Protein AF-A0A920MHW6-F1 (afdb_monomer_lite)

Radius of gyration: 14.89 Å; chains: 1; bounding box: 41×27×38 Å

pLDDT: mean 89.97, std 6.4, range [58.66, 96.94]

Secondary structure (DSSP, 8-state):
-HHHHHHHHHHHHHTTSS-HHHHHHHHHHHHHHHHHHHHTT-HHHHHHHHHHHHHHHHHHHHHHHHHHHTT---HHHHHHHHHHHHHHHHHHHS--GGGGGG--HHHHHHHHHHHHHHHHHHHHHHHHH-

Sequence (130 aa):
MAGSLNANHVNNYANGLYTIEQLKDAYHINSLGMEIAIASKGQNHYLEYIGDYAALIEQGYEDTINELSNGTFDWDSQSALDYCQVKLFEYVAQPPRSAMWVGNFEKFRKLTRDFTNQSVDMLVQIIENY

Foldseek 3Di:
DLLLQLLVLLVCVLVVNDDLVRSLVSLLLSLLLLLLVQLLVADVSCVVCVVVVVVVNVVSNVVNNVCVVVVVCDPVNVVVSVVSSVNSNCCVVPRDPSNCVVPPSVVVSVVSSVVSSVVSVVSVVVSVVD

Structure (mmCIF, N/CA/C/O backbone):
data_AF-A0A920MHW6-F1
#
_entry.id   AF-A0A920MHW6-F1
#
loop_
_atom_site.group_PDB
_atom_site.id
_atom_site.type_symbol
_atom_site.label_atom_id
_atom_site.label_alt_id
_atom_site.label_comp_id
_atom_site.label_asym_id
_atom_site.label_entity_id
_atom_site.label_seq_id
_atom_site.pdbx_PDB_ins_code
_atom_site.Cartn_x
_atom_site.Cartn_y
_atom_site.Cartn_z
_atom_site.occupancy
_atom_site.B_iso_or_equiv
_atom_site.auth_seq_id
_atom_site.auth_comp_id
_atom_site.auth_asym_id
_atom_site.auth_atom_id
_atom_site.pdbx_PDB_model_num
ATOM 1 N N . MET A 1 1 ? -7.289 -2.015 -5.012 1.00 58.66 1 MET A N 1
ATOM 2 C CA . MET A 1 1 ? -6.553 -3.065 -4.267 1.00 58.66 1 MET A CA 1
ATOM 3 C C . MET A 1 1 ? -5.221 -2.599 -3.690 1.00 58.66 1 MET A C 1
ATOM 5 O O . MET A 1 1 ? -4.950 -2.962 -2.558 1.00 58.66 1 MET A O 1
ATOM 9 N N . ALA A 1 2 ? -4.376 -1.828 -4.391 1.00 66.69 2 ALA A N 1
ATOM 10 C CA . ALA A 1 2 ? -3.061 -1.466 -3.841 1.00 66.69 2 ALA A CA 1
ATOM 11 C C . ALA A 1 2 ? -3.166 -0.614 -2.549 1.00 66.69 2 ALA A C 1
ATOM 13 O O . ALA A 1 2 ? -2.706 -1.053 -1.503 1.00 66.69 2 ALA A O 1
ATOM 14 N N . GLY A 1 3 ? -3.884 0.517 -2.537 1.00 84.38 3 GLY A N 1
ATOM 15 C CA . GLY A 1 3 ? -4.084 1.278 -1.286 1.00 84.38 3 GLY A CA 1
ATOM 16 C C . GLY A 1 3 ? -5.041 0.640 -0.274 1.00 84.38 3 GLY A C 1
ATOM 17 O O . GLY A 1 3 ? -5.026 1.004 0.899 1.00 84.38 3 GLY A O 1
ATOM 18 N N . SER A 1 4 ? -5.810 -0.365 -0.691 1.00 92.62 4 SER A N 1
ATOM 19 C CA . SER A 1 4 ? -6.775 -1.088 0.146 1.00 92.62 4 SER A CA 1
ATOM 20 C C . SER A 1 4 ? -6.109 -1.812 1.324 1.00 92.62 4 SER A C 1
ATOM 22 O O . SER A 1 4 ? -6.637 -1.840 2.432 1.00 92.62 4 SER A O 1
ATOM 24 N N . LEU A 1 5 ? -4.896 -2.338 1.118 1.00 93.44 5 LEU A N 1
ATOM 25 C CA . LEU A 1 5 ? -4.091 -2.944 2.187 1.00 93.44 5 LEU A CA 1
ATOM 26 C C . LEU A 1 5 ? -3.745 -1.938 3.284 1.00 93.44 5 LEU A C 1
ATOM 28 O O . LEU A 1 5 ? -3.880 -2.215 4.474 1.00 93.44 5 LEU A O 1
ATOM 32 N N . ASN A 1 6 ? -3.314 -0.752 2.866 1.00 93.31 6 ASN A N 1
ATOM 33 C CA . ASN A 1 6 ? -2.934 0.321 3.769 1.00 93.31 6 ASN A CA 1
ATOM 34 C C . ASN A 1 6 ? -4.145 0.843 4.556 1.00 93.31 6 ASN A C 1
ATOM 36 O O . ASN A 1 6 ? -4.019 1.070 5.758 1.00 93.31 6 ASN A O 1
ATOM 40 N N . ALA A 1 7 ? -5.319 0.942 3.924 1.00 94.69 7 ALA A N 1
ATOM 41 C CA . ALA A 1 7 ? -6.577 1.249 4.608 1.00 94.69 7 ALA A CA 1
ATOM 42 C C . ALA A 1 7 ? -6.902 0.219 5.702 1.00 94.69 7 ALA A C 1
ATOM 44 O O . ALA A 1 7 ? -7.190 0.593 6.838 1.00 94.69 7 ALA A O 1
ATOM 45 N N . ASN A 1 8 ? -6.769 -1.078 5.402 1.00 94.12 8 ASN A N 1
ATOM 46 C CA . ASN A 1 8 ? -7.020 -2.127 6.390 1.00 94.12 8 ASN A CA 1
ATOM 47 C C . ASN A 1 8 ? -6.021 -2.081 7.564 1.00 94.12 8 ASN A C 1
ATOM 49 O O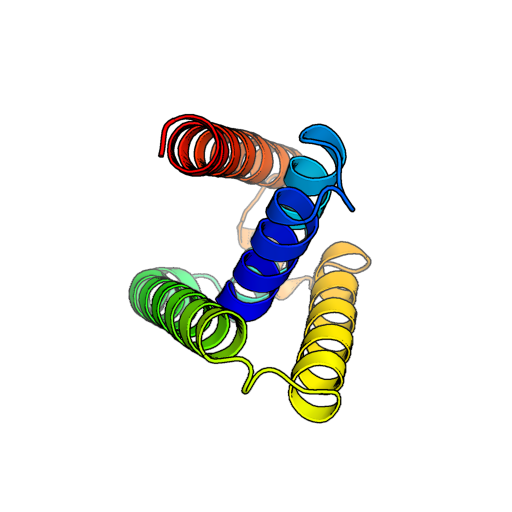 . ASN A 1 8 ? -6.405 -2.240 8.720 1.00 94.12 8 ASN A O 1
ATOM 53 N N . HIS A 1 9 ? -4.738 -1.798 7.311 1.00 94.31 9 HIS A N 1
ATOM 54 C CA . HIS A 1 9 ? -3.761 -1.631 8.395 1.00 94.31 9 HIS A CA 1
ATOM 55 C C . HIS A 1 9 ? -4.050 -0.411 9.273 1.00 94.31 9 HIS A C 1
ATOM 57 O O . HIS A 1 9 ? -3.910 -0.499 10.494 1.00 94.31 9 HIS A O 1
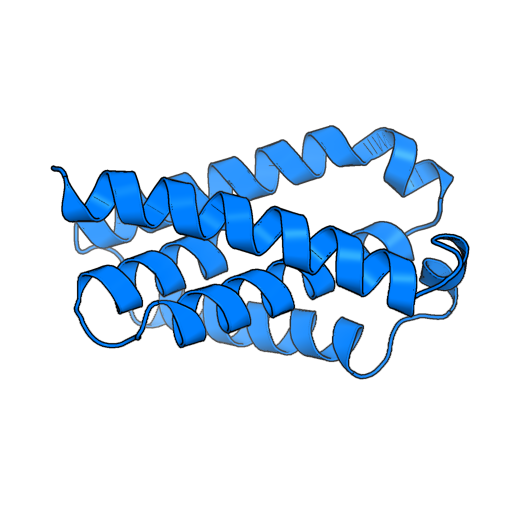ATOM 63 N N . VAL A 1 10 ? -4.482 0.703 8.677 1.00 95.19 10 VAL A N 1
ATOM 64 C CA . VAL A 1 10 ? -4.920 1.890 9.424 1.00 95.19 10 VAL A CA 1
ATOM 65 C C . VAL A 1 10 ? -6.127 1.558 10.298 1.00 95.19 10 VAL A C 1
ATOM 67 O O . VAL A 1 10 ? -6.137 1.903 11.476 1.00 95.19 10 VAL A O 1
ATOM 70 N N . ASN A 1 11 ? -7.098 0.815 9.770 1.00 94.88 11 ASN A N 1
ATOM 71 C CA . ASN A 1 11 ? -8.237 0.339 10.548 1.00 94.88 11 ASN A CA 1
ATOM 72 C C . ASN A 1 11 ? -7.822 -0.602 11.691 1.00 94.88 11 ASN A C 1
ATOM 74 O O . ASN A 1 11 ? -8.325 -0.478 12.805 1.00 94.88 11 ASN A O 1
ATOM 78 N N . ASN A 1 12 ? -6.872 -1.511 11.465 1.00 94.62 12 ASN A N 1
ATOM 79 C CA . ASN A 1 12 ? -6.341 -2.369 12.529 1.00 94.62 12 ASN A CA 1
ATOM 80 C C . ASN A 1 12 ? -5.674 -1.551 13.642 1.00 94.62 12 ASN A C 1
ATOM 82 O O . ASN A 1 12 ? -5.856 -1.855 14.820 1.00 94.62 12 ASN A O 1
ATOM 86 N N . TYR A 1 13 ? -4.944 -0.493 13.289 1.00 96.25 13 TYR A N 1
ATOM 87 C CA . TYR A 1 13 ? -4.396 0.440 14.270 1.00 96.25 13 TYR A CA 1
ATOM 88 C C . TYR A 1 13 ? -5.496 1.197 15.027 1.00 96.25 13 TYR A C 1
ATOM 90 O O . TYR A 1 13 ? -5.482 1.198 16.255 1.00 96.25 13 TYR A O 1
ATOM 98 N N . ALA A 1 14 ? -6.483 1.761 14.325 1.00 94.62 14 ALA A N 1
ATOM 99 C CA . ALA A 1 14 ? -7.595 2.490 14.941 1.00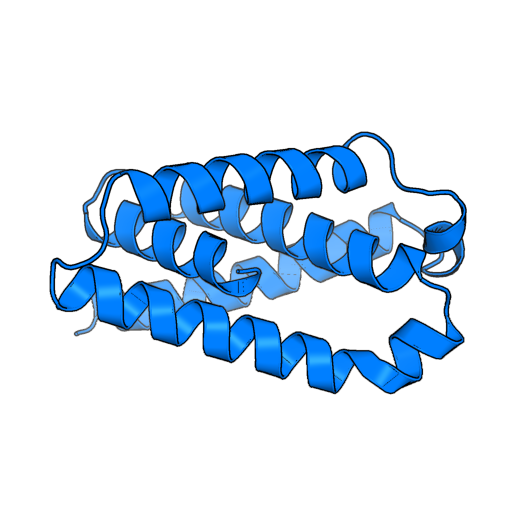 94.62 14 ALA A CA 1
ATOM 100 C C . ALA A 1 14 ? -8.411 1.618 15.919 1.00 94.62 14 ALA A C 1
ATOM 102 O O . ALA A 1 14 ? -8.893 2.103 16.938 1.00 94.62 14 ALA A O 1
ATOM 103 N N . ASN A 1 15 ? -8.504 0.311 15.654 1.00 94.12 15 ASN A N 1
ATOM 104 C CA . ASN A 1 15 ? -9.139 -0.671 16.539 1.00 94.12 15 ASN A CA 1
ATOM 105 C C . ASN A 1 15 ? -8.218 -1.200 17.659 1.00 94.12 15 ASN A C 1
ATOM 107 O O . ASN A 1 15 ? -8.587 -2.129 18.378 1.00 94.12 15 ASN A O 1
ATOM 111 N N . GLY A 1 16 ? -7.011 -0.649 17.813 1.00 95.38 16 GLY A N 1
ATOM 112 C CA . GLY A 1 16 ? -6.055 -1.031 18.857 1.00 95.38 16 GLY A CA 1
ATOM 113 C C . GLY A 1 16 ? -5.374 -2.386 18.643 1.00 95.38 16 GLY A C 1
ATOM 114 O O . GLY A 1 16 ? -4.774 -2.921 19.576 1.00 95.38 16 GLY A O 1
ATOM 115 N N . LEU A 1 17 ? -5.455 -2.962 17.438 1.00 96.19 17 LEU A N 1
ATOM 116 C CA . LEU A 1 17 ? -4.817 -4.241 17.109 1.00 96.19 17 LEU A CA 1
ATOM 117 C C . LEU A 1 17 ? -3.331 -4.076 16.784 1.00 96.19 17 LEU A C 1
ATOM 119 O O . LEU A 1 17 ? -2.561 -5.018 16.975 1.00 96.19 17 LEU A O 1
ATOM 123 N N . TYR A 1 18 ? -2.934 -2.898 16.296 1.00 96.94 18 TYR A N 1
ATOM 124 C CA . TYR A 1 18 ? -1.545 -2.545 16.000 1.00 96.94 18 TYR A CA 1
ATOM 125 C C . TYR A 1 18 ? -1.027 -1.443 16.923 1.00 96.94 18 TYR A C 1
ATOM 127 O O . TYR A 1 18 ? -1.745 -0.513 17.279 1.00 96.94 18 TYR A O 1
ATOM 135 N N . THR A 1 19 ? 0.267 -1.500 17.231 1.00 96.81 19 THR A N 1
ATOM 136 C CA . THR A 1 19 ? 1.034 -0.330 17.671 1.00 96.81 19 THR A CA 1
ATOM 137 C C . THR A 1 19 ? 1.384 0.565 16.476 1.00 96.81 19 THR A C 1
ATOM 139 O O . THR A 1 19 ? 1.348 0.123 15.326 1.00 96.81 19 THR A O 1
ATOM 142 N N . ILE A 1 20 ? 1.798 1.812 16.730 1.00 96.12 20 ILE A N 1
ATOM 143 C CA . ILE A 1 20 ? 2.279 2.711 15.666 1.00 96.12 20 ILE A CA 1
ATOM 144 C C . ILE A 1 20 ? 3.455 2.110 14.880 1.00 96.12 20 ILE A C 1
ATOM 146 O O . ILE A 1 20 ? 3.504 2.228 13.659 1.00 96.12 20 ILE A O 1
ATOM 150 N N . GLU A 1 21 ? 4.374 1.410 15.550 1.00 96.31 21 GLU A N 1
ATOM 151 C CA . GLU A 1 21 ? 5.520 0.775 14.888 1.00 96.31 21 GLU A CA 1
ATOM 152 C C . GLU A 1 21 ? 5.083 -0.394 13.995 1.00 96.31 21 GLU A C 1
ATOM 154 O O . GLU A 1 21 ? 5.573 -0.533 12.878 1.00 96.31 21 GLU A O 1
ATOM 159 N N . GLN A 1 22 ? 4.094 -1.185 14.430 1.00 96.44 22 GLN A N 1
ATOM 160 C CA . GLN A 1 22 ? 3.513 -2.244 13.598 1.00 96.44 22 GLN A CA 1
ATOM 161 C C . GLN A 1 22 ? 2.795 -1.674 12.369 1.00 96.44 22 GLN A C 1
ATOM 163 O O . GLN A 1 22 ? 2.928 -2.226 11.276 1.00 96.44 22 GLN A O 1
ATOM 168 N N . LEU A 1 23 ? 2.086 -0.549 12.519 1.00 96.00 23 LEU A N 1
ATOM 169 C CA . LEU A 1 23 ? 1.489 0.163 11.390 1.00 96.00 23 LEU A CA 1
ATOM 170 C C . LEU A 1 23 ? 2.567 0.662 10.418 1.00 96.00 23 LEU A C 1
ATOM 172 O O . LEU A 1 23 ? 2.441 0.431 9.217 1.00 96.00 23 LEU A O 1
ATOM 176 N N . LYS A 1 24 ? 3.642 1.286 10.917 1.00 95.94 24 LYS A N 1
ATOM 177 C CA . LYS A 1 24 ? 4.774 1.754 10.097 1.00 95.94 24 LYS A CA 1
ATOM 178 C C . LYS A 1 24 ? 5.419 0.624 9.305 1.00 95.94 24 LYS A C 1
ATOM 180 O O . LYS 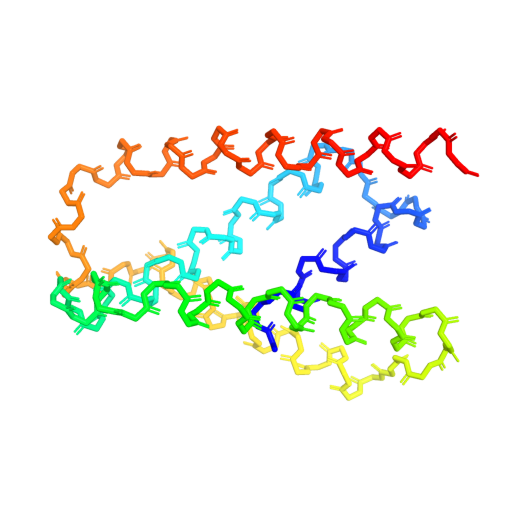A 1 24 ? 5.622 0.766 8.098 1.00 95.94 24 LYS A O 1
ATOM 185 N N . ASP A 1 25 ? 5.700 -0.506 9.949 1.00 94.19 25 ASP A N 1
ATOM 186 C CA . ASP A 1 25 ? 6.295 -1.663 9.280 1.00 94.19 25 ASP A CA 1
ATOM 187 C C . ASP A 1 25 ? 5.367 -2.245 8.200 1.00 94.19 25 ASP A C 1
ATOM 189 O O . ASP A 1 25 ? 5.829 -2.540 7.092 1.00 94.19 25 ASP A O 1
ATOM 193 N N . ALA A 1 26 ? 4.062 -2.350 8.479 1.00 93.00 26 ALA A N 1
ATOM 194 C CA . ALA A 1 26 ? 3.068 -2.823 7.514 1.00 93.00 26 ALA A CA 1
ATOM 195 C C . ALA A 1 26 ? 2.937 -1.878 6.304 1.00 93.00 26 ALA A C 1
ATOM 197 O O . ALA A 1 26 ? 3.000 -2.312 5.152 1.00 93.00 26 ALA A O 1
ATOM 198 N N . TYR A 1 27 ? 2.840 -0.569 6.548 1.00 92.38 27 TYR A N 1
ATOM 199 C CA . TYR A 1 27 ? 2.773 0.442 5.489 1.00 92.38 27 TYR A CA 1
ATOM 200 C C . TYR A 1 27 ? 4.031 0.432 4.619 1.00 92.38 27 TYR A C 1
ATOM 202 O O . TYR A 1 27 ? 3.958 0.509 3.389 1.00 92.38 27 TYR A O 1
ATOM 210 N N . HIS A 1 28 ? 5.198 0.308 5.257 1.00 92.00 28 HIS A N 1
ATOM 211 C CA . HIS A 1 28 ? 6.481 0.272 4.576 1.00 92.00 28 HIS A CA 1
ATOM 212 C C . HIS A 1 28 ? 6.603 -0.933 3.643 1.00 92.00 28 HIS A C 1
ATOM 214 O O . HIS A 1 28 ? 6.973 -0.759 2.480 1.00 92.00 28 HIS A O 1
ATOM 220 N N . ILE A 1 29 ? 6.303 -2.145 4.125 1.00 90.56 29 ILE A N 1
ATOM 221 C CA . ILE A 1 29 ? 6.486 -3.355 3.315 1.00 90.56 29 ILE A CA 1
ATOM 222 C C . ILE A 1 29 ? 5.530 -3.389 2.120 1.00 90.56 29 ILE A C 1
ATOM 224 O O . ILE A 1 29 ? 5.945 -3.752 1.019 1.00 90.56 29 ILE A O 1
ATOM 228 N N . ASN A 1 30 ? 4.292 -2.925 2.306 1.00 91.19 30 ASN A N 1
ATOM 229 C CA . ASN A 1 30 ? 3.305 -2.834 1.235 1.00 91.19 30 ASN A CA 1
ATOM 230 C C . ASN A 1 30 ? 3.713 -1.812 0.179 1.00 91.19 30 ASN A C 1
ATOM 232 O O . ASN A 1 30 ? 3.727 -2.129 -1.010 1.00 91.19 30 ASN A O 1
ATOM 236 N N . SER A 1 31 ? 4.097 -0.608 0.609 1.00 89.94 31 SER A N 1
ATOM 237 C CA . SER A 1 31 ? 4.499 0.461 -0.309 1.00 89.94 31 SER A CA 1
ATOM 238 C C . SER A 1 31 ? 5.752 0.067 -1.090 1.00 89.94 31 SER A C 1
ATOM 240 O O . SER A 1 31 ? 5.796 0.223 -2.305 1.00 89.94 31 SER A O 1
ATOM 242 N N . LEU A 1 32 ? 6.740 -0.544 -0.425 1.00 90.50 32 LEU A N 1
ATOM 243 C CA . LEU A 1 32 ? 7.929 -1.070 -1.095 1.00 90.50 32 LEU A CA 1
ATOM 244 C C . LEU A 1 32 ? 7.572 -2.157 -2.120 1.00 90.50 32 LEU A C 1
ATOM 246 O O . LEU A 1 32 ? 8.094 -2.145 -3.233 1.00 90.50 32 LEU A O 1
ATOM 250 N N . GLY A 1 33 ? 6.681 -3.087 -1.767 1.00 91.38 33 GLY A N 1
ATOM 251 C CA . GLY A 1 33 ? 6.217 -4.128 -2.682 1.00 91.38 33 GLY A CA 1
ATOM 252 C C . GLY A 1 33 ? 5.519 -3.557 -3.919 1.00 91.38 33 GLY A C 1
ATOM 253 O O . GLY A 1 33 ? 5.798 -4.004 -5.031 1.00 91.38 33 GLY A O 1
ATOM 254 N N . MET A 1 34 ? 4.653 -2.551 -3.746 1.00 90.31 34 MET A N 1
ATOM 255 C CA . MET A 1 34 ? 3.962 -1.876 -4.856 1.00 90.31 34 MET A CA 1
ATOM 256 C C . MET A 1 34 ? 4.950 -1.188 -5.786 1.00 90.31 34 MET A C 1
ATOM 258 O O . MET A 1 34 ? 4.907 -1.393 -6.997 1.00 90.31 34 MET A O 1
ATOM 262 N N . GLU A 1 35 ? 5.877 -0.428 -5.216 1.00 89.38 35 GLU A N 1
ATOM 263 C CA . GLU A 1 35 ? 6.906 0.280 -5.965 1.00 89.38 35 GLU A CA 1
ATOM 264 C C . GLU A 1 35 ? 7.777 -0.671 -6.795 1.00 89.38 35 GLU A C 1
ATOM 266 O O . GLU A 1 35 ? 7.988 -0.458 -7.990 1.00 89.38 35 GLU A O 1
ATOM 271 N N . ILE A 1 36 ? 8.225 -1.783 -6.203 1.00 89.75 36 ILE A N 1
ATOM 272 C CA . ILE A 1 36 ? 8.989 -2.808 -6.926 1.00 89.75 36 ILE A CA 1
ATOM 273 C C . ILE A 1 36 ? 8.130 -3.452 -8.024 1.00 89.75 36 ILE A C 1
ATOM 275 O O . ILE A 1 36 ? 8.629 -3.702 -9.125 1.00 89.75 36 ILE A O 1
ATOM 279 N N . ALA A 1 37 ? 6.848 -3.710 -7.757 1.00 90.75 37 ALA A N 1
ATOM 280 C CA . ALA A 1 37 ? 5.935 -4.284 -8.739 1.00 90.75 37 ALA A CA 1
ATOM 281 C C . ALA A 1 37 ? 5.750 -3.360 -9.952 1.00 90.75 37 ALA A C 1
ATOM 283 O O . ALA A 1 37 ? 5.806 -3.835 -11.090 1.00 90.75 37 ALA A O 1
ATOM 284 N N . ILE A 1 38 ? 5.604 -2.051 -9.738 1.00 89.94 38 ILE A N 1
ATOM 285 C CA . ILE A 1 38 ? 5.530 -1.056 -10.817 1.00 89.94 38 ILE A CA 1
ATOM 286 C C . ILE A 1 38 ? 6.877 -0.985 -11.540 1.00 89.94 38 ILE A C 1
ATOM 288 O O . ILE A 1 38 ? 6.931 -1.102 -12.766 1.00 89.94 38 ILE A O 1
ATOM 292 N N . ALA A 1 39 ? 7.981 -0.890 -10.796 1.00 89.19 39 ALA A N 1
ATOM 293 C CA . ALA A 1 39 ? 9.319 -0.800 -11.370 1.00 89.19 39 ALA A CA 1
ATOM 294 C C . ALA A 1 39 ? 9.691 -2.028 -12.216 1.00 89.19 39 ALA A C 1
ATOM 296 O O . ALA A 1 39 ? 10.420 -1.913 -13.206 1.00 89.19 39 ALA A O 1
ATOM 297 N N . SER A 1 40 ? 9.142 -3.201 -11.886 1.00 90.88 40 SER A N 1
ATOM 298 C CA . SER A 1 40 ? 9.338 -4.441 -12.642 1.00 90.88 40 SER A CA 1
ATOM 299 C C . SER A 1 40 ? 8.843 -4.370 -14.091 1.00 90.88 40 SER A C 1
ATOM 301 O O . SER A 1 40 ? 9.298 -5.161 -14.922 1.00 90.88 40 SER A O 1
ATOM 303 N N . LYS A 1 41 ? 7.952 -3.417 -14.408 1.00 91.38 41 LYS A N 1
ATOM 304 C CA . LYS A 1 41 ? 7.454 -3.143 -15.766 1.00 91.38 41 LYS A CA 1
ATOM 305 C C . LYS A 1 41 ? 8.465 -2.391 -16.638 1.00 91.38 41 LYS A C 1
ATOM 307 O O . LYS A 1 41 ? 8.271 -2.296 -17.846 1.00 91.38 41 LYS A O 1
ATOM 312 N N . GLY A 1 42 ? 9.561 -1.914 -16.051 1.00 89.62 42 GLY A N 1
ATOM 313 C CA . GLY A 1 42 ? 10.629 -1.188 -16.732 1.00 89.62 42 GLY A CA 1
ATOM 314 C C . GLY A 1 42 ? 10.557 0.323 -16.514 1.00 89.62 42 GLY A C 1
ATOM 315 O O . GLY A 1 42 ? 9.512 0.879 -16.186 1.00 89.62 42 GLY A O 1
ATOM 316 N N . GLN A 1 43 ? 11.695 0.990 -16.718 1.00 88.81 43 GLN A N 1
ATOM 317 C CA . GLN A 1 43 ? 11.876 2.410 -16.406 1.00 88.81 43 GLN A CA 1
ATOM 318 C C . GLN A 1 43 ? 10.904 3.329 -17.149 1.00 88.81 43 GLN A C 1
ATOM 320 O O . GLN A 1 43 ? 10.317 4.214 -16.536 1.00 88.81 43 GLN A O 1
ATOM 325 N N . ASN A 1 44 ? 10.715 3.112 -18.452 1.00 91.62 44 ASN A N 1
ATOM 326 C CA . ASN A 1 44 ? 9.823 3.953 -19.251 1.00 91.62 44 ASN A CA 1
ATOM 327 C C . ASN A 1 44 ? 8.375 3.834 -18.767 1.00 91.62 44 ASN A C 1
ATOM 329 O O . ASN A 1 44 ? 7.731 4.851 -18.545 1.00 91.62 44 ASN A O 1
ATOM 333 N N . HIS A 1 45 ? 7.910 2.603 -18.517 1.00 92.88 45 HIS A N 1
ATOM 334 C CA . HIS A 1 45 ? 6.574 2.351 -17.972 1.00 92.88 45 HIS A CA 1
ATOM 335 C C . HIS A 1 45 ? 6.395 3.031 -16.616 1.00 92.88 45 HIS A C 1
ATOM 337 O O . HIS A 1 45 ? 5.392 3.687 -16.374 1.00 92.88 45 HIS A O 1
ATOM 343 N N . TYR A 1 46 ? 7.381 2.903 -15.731 1.00 89.94 46 TYR A N 1
ATOM 344 C CA . TYR A 1 46 ? 7.323 3.550 -14.427 1.00 89.94 46 TYR A CA 1
ATOM 345 C C . TYR A 1 46 ? 7.187 5.072 -14.562 1.00 89.94 46 TYR A C 1
ATOM 347 O O . TYR A 1 46 ? 6.281 5.657 -13.983 1.00 89.94 46 TYR A O 1
ATOM 355 N N . LEU A 1 47 ? 8.056 5.718 -15.344 1.00 89.44 47 LEU A N 1
ATOM 356 C CA . LEU A 1 47 ? 8.048 7.177 -15.491 1.00 89.44 47 LEU A CA 1
ATOM 357 C C . LEU A 1 47 ? 6.764 7.701 -16.144 1.00 89.44 47 LEU A C 1
ATOM 359 O O . LEU A 1 47 ? 6.332 8.803 -15.821 1.00 89.44 47 LEU A O 1
ATOM 363 N N . GLU A 1 48 ? 6.174 6.924 -17.049 1.00 95.06 48 GLU A N 1
ATOM 364 C CA . GLU A 1 48 ? 4.944 7.283 -17.754 1.00 95.06 48 GLU A CA 1
ATOM 365 C C . GLU A 1 48 ? 3.698 7.115 -16.873 1.00 95.06 48 GLU A C 1
ATOM 367 O O . GLU A 1 48 ? 2.843 7.995 -16.861 1.00 95.06 48 GLU A O 1
ATOM 372 N N . TYR A 1 49 ? 3.616 6.028 -16.099 1.00 93.69 49 TYR A N 1
ATOM 373 C CA . TYR A 1 49 ? 2.372 5.608 -15.440 1.00 93.69 49 TYR A CA 1
ATOM 374 C C . TYR A 1 49 ? 2.369 5.751 -13.911 1.00 93.69 49 TYR A C 1
ATOM 376 O O . TYR A 1 49 ? 1.372 5.409 -13.278 1.00 93.69 49 TYR A O 1
ATOM 384 N N . ILE A 1 50 ? 3.442 6.237 -13.272 1.00 88.00 50 ILE A N 1
ATOM 385 C CA . ILE A 1 50 ? 3.499 6.332 -11.797 1.00 88.00 50 ILE A CA 1
ATOM 386 C C . ILE A 1 50 ? 2.357 7.174 -11.203 1.00 88.00 50 ILE A C 1
ATOM 388 O O . ILE A 1 50 ? 1.835 6.828 -10.147 1.00 88.00 50 ILE A O 1
ATOM 392 N N . GLY A 1 51 ? 1.920 8.230 -11.897 1.00 90.06 51 GLY A N 1
ATOM 393 C CA . GLY A 1 51 ? 0.770 9.041 -11.481 1.00 90.06 51 GLY A CA 1
ATOM 394 C C . GLY A 1 51 ? -0.549 8.265 -11.512 1.00 90.06 51 GLY A C 1
ATOM 395 O O . GLY A 1 51 ? -1.326 8.340 -10.564 1.00 90.06 51 GLY A O 1
ATOM 396 N N . ASP A 1 52 ? -0.763 7.452 -12.547 1.00 93.19 52 ASP A N 1
ATOM 397 C CA . ASP A 1 52 ? -1.956 6.607 -12.663 1.00 93.19 52 ASP A CA 1
ATOM 398 C C . ASP A 1 52 ? -1.979 5.535 -11.568 1.00 93.19 52 ASP A C 1
ATOM 400 O O . ASP A 1 52 ? -3.019 5.266 -10.965 1.00 93.19 52 ASP A O 1
ATOM 404 N N . TYR A 1 53 ? -0.819 4.950 -11.250 1.00 91.38 53 TYR A N 1
ATOM 405 C CA . TYR A 1 53 ? -0.705 4.032 -10.119 1.00 91.38 53 TYR A CA 1
ATOM 406 C C . TYR A 1 53 ? -0.998 4.722 -8.786 1.00 91.38 53 TYR A C 1
ATOM 408 O O . TYR A 1 53 ? -1.692 4.131 -7.961 1.00 91.38 53 TYR A O 1
ATOM 416 N N . ALA A 1 54 ? -0.523 5.953 -8.580 1.00 89.88 54 ALA A N 1
ATOM 417 C CA . ALA A 1 54 ? -0.821 6.720 -7.374 1.00 89.88 54 ALA A CA 1
ATOM 418 C C . ALA A 1 54 ? -2.333 6.956 -7.213 1.00 89.88 54 ALA A C 1
ATOM 420 O O . ALA A 1 54 ? -2.871 6.682 -6.142 1.00 89.88 54 ALA A O 1
ATOM 421 N N . ALA A 1 55 ? -3.033 7.339 -8.286 1.00 91.00 55 ALA A N 1
ATOM 422 C CA . ALA A 1 55 ? -4.487 7.513 -8.266 1.00 91.00 55 ALA A CA 1
ATOM 423 C C . ALA A 1 55 ? -5.235 6.198 -7.971 1.00 91.00 55 ALA A C 1
ATOM 425 O O . ALA A 1 55 ? -6.184 6.171 -7.193 1.00 91.00 55 ALA A O 1
ATOM 426 N N . LEU A 1 56 ? -4.786 5.071 -8.538 1.00 90.81 56 LEU A N 1
ATOM 427 C CA . LEU A 1 56 ? -5.361 3.750 -8.244 1.00 90.81 56 LEU A CA 1
ATOM 428 C C . LEU A 1 56 ? -5.102 3.292 -6.801 1.00 90.81 56 LEU A C 1
ATOM 430 O O . LEU A 1 56 ? -5.901 2.542 -6.229 1.00 90.81 56 LEU A O 1
ATOM 434 N N . ILE A 1 57 ? -3.964 3.686 -6.226 1.00 91.31 57 ILE A N 1
ATOM 435 C CA . ILE A 1 57 ? -3.645 3.443 -4.820 1.00 91.31 57 ILE A CA 1
ATOM 436 C C . ILE A 1 57 ? -4.595 4.262 -3.945 1.00 91.31 57 ILE A C 1
ATOM 438 O O . ILE A 1 57 ? -5.250 3.673 -3.092 1.00 91.31 57 ILE A O 1
ATOM 442 N N . GLU A 1 58 ? -4.718 5.564 -4.192 1.00 92.00 58 GLU A N 1
ATOM 443 C CA . GLU A 1 58 ? -5.613 6.466 -3.458 1.00 92.00 58 GLU A CA 1
ATOM 444 C C . GLU A 1 58 ? -7.069 5.986 -3.505 1.00 92.00 58 GLU A C 1
ATOM 446 O O . GLU A 1 58 ? -7.654 5.724 -2.456 1.00 92.00 58 GLU A O 1
ATOM 451 N N . GLN A 1 59 ? -7.602 5.710 -4.699 1.00 93.19 59 GLN A N 1
ATOM 452 C CA . GLN A 1 59 ? -8.958 5.177 -4.857 1.00 93.19 59 GLN A CA 1
ATOM 453 C C . GLN A 1 59 ? -9.155 3.880 -4.064 1.00 93.19 59 GLN A C 1
ATOM 455 O O . GLN A 1 59 ? -10.134 3.713 -3.345 1.00 93.19 59 GLN A O 1
ATOM 460 N N . GLY A 1 60 ? -8.193 2.955 -4.155 1.00 93.06 60 GLY A N 1
ATOM 461 C CA . GLY A 1 60 ? -8.271 1.697 -3.420 1.00 93.06 60 GLY A CA 1
ATOM 462 C C . GLY A 1 60 ? -8.254 1.878 -1.901 1.00 93.06 60 GLY A C 1
ATOM 463 O O . GLY A 1 60 ? -8.831 1.048 -1.203 1.00 93.06 60 GLY A O 1
ATOM 464 N N . TYR A 1 61 ? -7.584 2.913 -1.391 1.00 94.38 61 TYR A N 1
ATOM 465 C CA . TYR A 1 61 ? -7.607 3.262 0.027 1.00 94.38 61 TYR A CA 1
ATOM 466 C C . TYR A 1 61 ? -8.991 3.788 0.431 1.00 94.38 61 TYR A C 1
ATOM 468 O O . TYR A 1 61 ? -9.581 3.273 1.380 1.00 94.38 61 TYR A O 1
ATOM 476 N N . GLU A 1 62 ? -9.525 4.760 -0.312 1.00 94.12 62 GLU A N 1
ATOM 477 C CA . GLU A 1 62 ? -10.830 5.375 -0.042 1.00 94.12 62 GLU A CA 1
ATOM 478 C C . GLU A 1 62 ? -11.973 4.356 -0.081 1.00 94.12 62 GLU A C 1
ATOM 480 O O . GLU A 1 62 ? -12.786 4.307 0.843 1.00 94.12 62 GLU A O 1
ATOM 485 N N . ASP A 1 63 ? -12.002 3.496 -1.102 1.00 93.81 63 ASP A N 1
ATOM 486 C CA . ASP A 1 63 ? -13.016 2.448 -1.251 1.00 93.81 63 ASP A CA 1
ATOM 487 C C . ASP A 1 63 ? -13.049 1.533 -0.022 1.00 93.81 63 ASP A C 1
ATOM 489 O O . ASP A 1 63 ? -14.105 1.281 0.556 1.00 93.81 63 ASP A O 1
ATOM 493 N N . THR A 1 64 ? -11.881 1.083 0.438 1.00 95.38 64 THR A N 1
ATOM 494 C CA . THR A 1 64 ? -11.789 0.179 1.587 1.00 95.38 64 THR A CA 1
ATOM 495 C C . THR A 1 64 ? -12.123 0.874 2.905 1.00 95.38 64 THR A C 1
ATOM 497 O O . THR A 1 64 ? -12.793 0.275 3.743 1.00 95.38 64 THR A O 1
ATOM 500 N N . ILE A 1 65 ? -11.733 2.139 3.103 1.00 93.88 65 ILE A N 1
ATOM 501 C CA . ILE A 1 65 ? -12.175 2.916 4.274 1.00 93.88 65 ILE A CA 1
ATOM 502 C C . ILE A 1 65 ? -13.699 3.075 4.282 1.00 93.88 65 ILE A C 1
ATOM 504 O O . ILE A 1 65 ? -14.322 2.940 5.339 1.00 93.88 65 ILE A O 1
ATOM 508 N N . ASN A 1 66 ? -14.310 3.315 3.120 1.00 94.75 66 ASN A N 1
ATOM 509 C CA . ASN A 1 66 ? -15.761 3.401 2.987 1.00 94.75 66 ASN A CA 1
ATOM 510 C C . ASN A 1 66 ? -16.437 2.063 3.315 1.00 94.75 66 ASN A C 1
ATOM 512 O O . ASN A 1 66 ? -17.426 2.047 4.047 1.00 94.75 66 ASN A O 1
ATOM 516 N N . GLU A 1 67 ? -15.907 0.941 2.827 1.00 95.25 67 GLU A N 1
ATOM 517 C CA . GLU A 1 67 ? -16.428 -0.395 3.148 1.00 95.25 67 GLU A CA 1
ATOM 518 C C . GLU A 1 67 ? -16.351 -0.705 4.648 1.00 95.25 67 GLU A C 1
ATOM 520 O O . GLU A 1 67 ? -17.318 -1.191 5.240 1.00 95.25 67 GLU A O 1
ATOM 525 N N . LEU A 1 68 ? -15.214 -0.396 5.277 1.00 94.12 68 LEU A N 1
ATOM 526 C CA . LEU A 1 68 ? -14.995 -0.598 6.709 1.00 94.12 68 LEU A CA 1
ATOM 527 C C . LEU A 1 68 ? -15.946 0.265 7.544 1.00 94.12 68 LEU A C 1
ATOM 529 O O . LEU A 1 68 ? -16.587 -0.232 8.469 1.00 94.12 68 LEU A O 1
ATOM 533 N N . SER A 1 69 ? -16.093 1.538 7.175 1.00 93.00 69 SER A N 1
ATOM 534 C CA . SER A 1 69 ? -16.950 2.499 7.881 1.00 93.00 69 SER A CA 1
ATOM 535 C C . SER A 1 69 ? -18.440 2.162 7.758 1.00 93.00 69 SER A C 1
ATOM 537 O O . SER A 1 69 ? -19.205 2.385 8.693 1.00 93.00 69 SER A O 1
ATOM 539 N N . ASN A 1 70 ? -18.856 1.597 6.621 1.00 95.44 70 ASN A N 1
ATOM 540 C CA . ASN A 1 70 ? -20.241 1.188 6.376 1.00 95.44 70 ASN A CA 1
ATOM 541 C C . ASN A 1 70 ? -20.550 -0.244 6.846 1.00 95.44 70 ASN A C 1
ATOM 543 O O . ASN A 1 70 ? -21.686 -0.698 6.702 1.00 95.44 70 ASN A O 1
ATOM 547 N N . GLY A 1 71 ? -19.565 -0.968 7.389 1.00 91.75 71 GLY A N 1
ATOM 548 C CA . GLY A 1 71 ? -19.724 -2.359 7.817 1.00 91.75 71 GLY A CA 1
ATOM 549 C C . GLY A 1 71 ? -19.990 -3.337 6.667 1.00 91.75 71 GLY A C 1
ATOM 550 O O . GLY A 1 71 ? -20.574 -4.394 6.893 1.00 91.75 71 GLY A O 1
ATOM 551 N N . THR A 1 72 ? -19.598 -2.982 5.440 1.00 95.00 72 THR A N 1
ATOM 552 C CA . THR A 1 72 ? -19.712 -3.841 4.250 1.00 95.00 72 THR A CA 1
ATOM 553 C C . THR A 1 72 ? -18.411 -4.566 3.921 1.00 95.00 72 THR A C 1
ATOM 555 O O . THR A 1 72 ? -18.398 -5.392 3.017 1.00 95.00 72 THR A O 1
ATOM 558 N N . PHE A 1 73 ? -17.324 -4.268 4.636 1.00 94.00 73 PHE A N 1
ATOM 559 C CA . PHE A 1 73 ? -16.079 -5.024 4.552 1.00 94.00 73 PHE A CA 1
ATOM 560 C C . PHE A 1 73 ? -16.264 -6.416 5.172 1.00 94.00 73 PHE A C 1
ATOM 562 O O . PHE A 1 73 ? -16.567 -6.536 6.363 1.00 94.00 73 PHE A O 1
ATOM 569 N N . ASP A 1 74 ? -16.084 -7.464 4.371 1.00 92.50 74 ASP A N 1
ATOM 570 C CA . ASP A 1 74 ? -16.377 -8.844 4.754 1.00 92.50 74 ASP A CA 1
ATOM 571 C C . ASP A 1 74 ? -15.179 -9.797 4.569 1.00 92.50 74 ASP A C 1
ATOM 573 O O . ASP A 1 74 ? -14.031 -9.392 4.359 1.00 92.50 74 ASP A O 1
ATOM 577 N N . TRP A 1 75 ? -15.448 -11.098 4.695 1.00 88.69 75 TRP A N 1
ATOM 578 C CA . TRP A 1 75 ? -14.442 -12.148 4.542 1.00 88.69 75 TRP A CA 1
ATOM 579 C C . TRP A 1 75 ? -13.890 -12.255 3.118 1.00 88.69 75 TRP A C 1
ATOM 581 O O . TRP A 1 75 ? -12.720 -12.611 2.961 1.00 88.69 75 TRP A O 1
ATOM 591 N N . ASP A 1 76 ? -14.690 -11.939 2.099 1.00 90.38 76 ASP A N 1
ATOM 592 C CA . ASP A 1 76 ? -14.245 -11.969 0.708 1.00 90.38 76 ASP A CA 1
ATOM 593 C C . ASP A 1 76 ? -13.312 -10.778 0.437 1.00 90.38 76 ASP A C 1
ATOM 595 O O . ASP A 1 76 ? -12.225 -10.969 -0.124 1.00 90.38 76 ASP A O 1
ATOM 599 N N . SER A 1 77 ? -13.655 -9.580 0.934 1.00 90.81 77 SER A N 1
ATOM 600 C CA . SER A 1 77 ? -12.763 -8.411 0.916 1.00 90.81 77 SER A CA 1
ATOM 601 C C . SER A 1 77 ? -11.444 -8.705 1.636 1.00 90.81 77 SER A C 1
ATOM 603 O O . SER A 1 77 ? -10.369 -8.472 1.075 1.00 90.81 77 SER A O 1
ATOM 605 N N . GLN A 1 78 ? -11.492 -9.286 2.842 1.00 91.62 78 GLN A N 1
ATOM 606 C CA . GLN A 1 78 ? -10.285 -9.657 3.589 1.00 91.62 78 GLN A CA 1
ATOM 607 C C . GLN A 1 78 ? -9.433 -10.685 2.829 1.00 91.62 78 GLN A C 1
ATOM 609 O O . GLN A 1 78 ? -8.219 -10.515 2.728 1.00 91.62 78 GLN A O 1
ATOM 614 N N . SER A 1 79 ? -10.045 -11.715 2.236 1.00 93.06 79 SER A N 1
ATOM 615 C CA . SER A 1 79 ? -9.321 -12.736 1.470 1.00 93.06 79 SER A CA 1
ATOM 616 C C . SER A 1 79 ? -8.606 -12.151 0.246 1.00 93.06 79 SER A C 1
ATOM 618 O O . SER A 1 79 ? -7.459 -12.514 -0.043 1.00 93.06 79 SER A O 1
ATOM 620 N N . ALA A 1 80 ? -9.245 -11.208 -0.454 1.00 90.94 80 ALA A N 1
ATOM 621 C CA . ALA A 1 80 ? -8.635 -10.508 -1.580 1.00 90.94 80 ALA A CA 1
ATOM 622 C C . ALA A 1 80 ? -7.422 -9.669 -1.145 1.00 90.94 80 ALA A C 1
ATO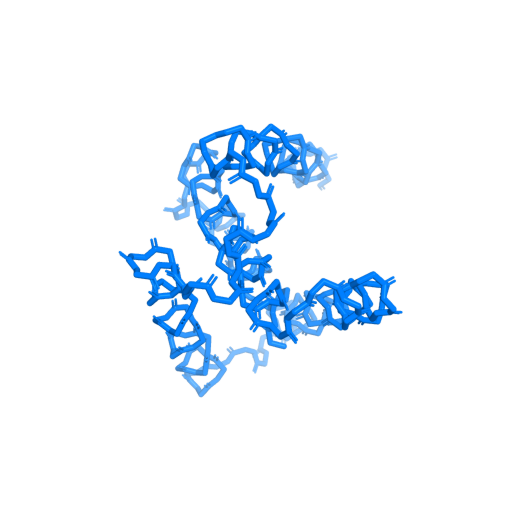M 624 O O . ALA A 1 80 ? -6.393 -9.663 -1.832 1.00 90.94 80 ALA A O 1
ATOM 625 N N . LEU A 1 81 ? -7.518 -9.001 0.011 1.00 92.25 81 LEU A N 1
ATOM 626 C CA . LEU A 1 81 ? -6.400 -8.270 0.602 1.00 92.25 81 LEU A CA 1
ATOM 627 C C . LEU A 1 81 ? -5.256 -9.206 0.990 1.00 92.25 81 LEU A C 1
ATOM 629 O O . LEU A 1 81 ? -4.126 -8.974 0.567 1.00 92.25 81 LEU A O 1
ATOM 633 N N . ASP A 1 82 ? -5.533 -10.302 1.690 1.00 91.31 82 ASP A N 1
ATOM 634 C CA . ASP A 1 82 ? -4.503 -11.263 2.095 1.00 91.31 82 ASP A CA 1
ATOM 635 C C . ASP A 1 82 ? -3.731 -11.802 0.881 1.00 91.31 82 ASP A C 1
ATOM 637 O O . ASP A 1 82 ? -2.496 -11.829 0.867 1.00 91.31 82 ASP A O 1
ATOM 641 N N . TYR A 1 83 ? -4.443 -12.159 -0.193 1.00 91.81 83 TYR A N 1
ATOM 642 C CA . TYR A 1 83 ? -3.809 -12.596 -1.435 1.00 91.81 83 TYR A CA 1
ATOM 643 C C . TYR A 1 83 ? -2.967 -11.485 -2.080 1.00 91.81 83 TYR A C 1
ATOM 645 O O . TYR A 1 83 ? -1.845 -11.737 -2.531 1.00 91.81 83 TYR A O 1
ATOM 653 N N . CYS A 1 84 ? -3.464 -10.244 -2.095 1.00 91.06 84 CYS A N 1
ATOM 654 C CA . CYS A 1 84 ? -2.711 -9.093 -2.590 1.00 91.06 84 CYS A CA 1
ATOM 655 C C . CYS A 1 84 ? -1.409 -8.892 -1.797 1.00 91.06 84 CYS A C 1
ATOM 657 O O . CYS A 1 84 ? -0.341 -8.753 -2.399 1.00 91.06 84 CYS A O 1
ATOM 659 N N . GLN A 1 85 ? -1.470 -8.964 -0.466 1.00 91.38 85 GLN A N 1
ATOM 660 C CA . GLN A 1 85 ? -0.307 -8.821 0.408 1.00 91.38 85 GLN A CA 1
ATOM 661 C C . GLN A 1 85 ? 0.739 -9.913 0.148 1.00 91.38 85 GLN A C 1
ATOM 663 O O . GLN A 1 85 ? 1.929 -9.610 0.038 1.00 91.38 85 GLN A O 1
ATOM 668 N N . VAL A 1 86 ? 0.313 -11.168 -0.037 1.00 91.62 86 VAL A N 1
ATOM 669 C CA . VAL A 1 86 ? 1.209 -12.279 -0.407 1.00 91.62 86 VAL A CA 1
ATOM 670 C C . VAL A 1 86 ? 1.934 -11.988 -1.724 1.00 91.62 86 VAL A C 1
ATOM 672 O O . VAL A 1 86 ? 3.148 -12.179 -1.819 1.00 91.62 86 VAL A O 1
ATOM 675 N N . LYS A 1 87 ? 1.221 -11.479 -2.737 1.00 90.69 87 LYS A N 1
ATOM 676 C CA . LYS A 1 87 ? 1.825 -11.125 -4.031 1.00 90.69 87 LYS A CA 1
ATOM 677 C C . LYS A 1 87 ? 2.812 -9.964 -3.924 1.00 90.69 87 LYS A C 1
ATOM 679 O O . LYS A 1 87 ? 3.833 -9.997 -4.604 1.00 90.69 87 LYS A O 1
ATOM 684 N N . LEU A 1 88 ? 2.549 -8.962 -3.087 1.00 91.00 88 LEU A N 1
ATOM 685 C CA . LEU A 1 88 ? 3.499 -7.868 -2.850 1.00 91.00 88 LEU A CA 1
ATOM 686 C C . LEU A 1 88 ? 4.746 -8.349 -2.106 1.00 91.00 88 LEU A C 1
ATOM 688 O O . LEU A 1 88 ? 5.859 -7.954 -2.455 1.00 91.00 88 LEU A O 1
ATOM 692 N N . PHE A 1 89 ? 4.579 -9.239 -1.127 1.00 90.06 89 PHE A N 1
ATOM 693 C CA . PHE A 1 89 ? 5.704 -9.808 -0.394 1.00 90.06 89 PHE A CA 1
ATOM 694 C C . PHE A 1 89 ? 6.660 -10.586 -1.309 1.00 90.06 89 PHE A C 1
ATOM 696 O O . PHE A 1 89 ? 7.873 -10.512 -1.122 1.00 90.06 89 PHE A O 1
ATOM 703 N N . GLU A 1 90 ? 6.149 -11.263 -2.342 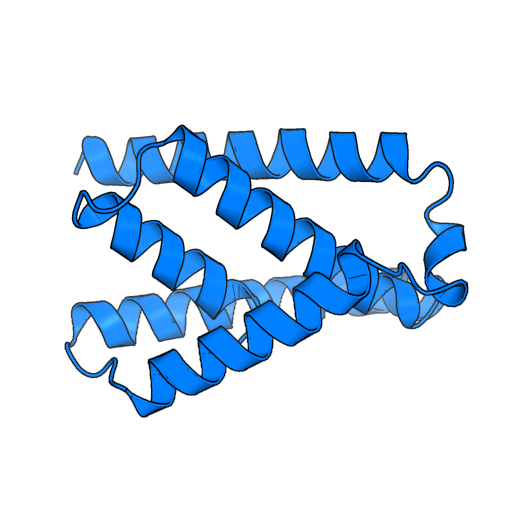1.00 89.88 90 GLU A N 1
ATOM 704 C CA . GLU A 1 90 ? 6.975 -11.942 -3.351 1.00 89.88 90 GLU A CA 1
ATOM 705 C C . GLU A 1 90 ? 7.964 -10.981 -4.035 1.00 89.88 90 GLU A C 1
ATOM 707 O O . GLU A 1 90 ? 9.145 -11.305 -4.156 1.00 89.88 90 GLU A O 1
ATOM 712 N N . TYR A 1 91 ? 7.522 -9.768 -4.394 1.00 87.75 91 TYR A N 1
ATOM 713 C CA . TYR A 1 91 ? 8.394 -8.738 -4.974 1.00 87.75 91 TYR A CA 1
ATOM 714 C C . TYR A 1 91 ? 9.463 -8.242 -3.997 1.00 87.75 91 TYR A C 1
ATOM 716 O O . TYR A 1 91 ? 10.567 -7.909 -4.419 1.00 87.75 91 TYR A O 1
ATOM 724 N N . VAL A 1 92 ? 9.159 -8.185 -2.699 1.00 87.94 92 VAL A N 1
ATOM 725 C CA . VAL A 1 92 ? 10.128 -7.767 -1.675 1.00 87.94 92 VAL A CA 1
ATOM 726 C C . VAL A 1 92 ? 11.147 -8.873 -1.406 1.00 87.94 92 VAL A C 1
ATOM 728 O O . VAL A 1 92 ? 12.345 -8.604 -1.325 1.00 87.94 92 VAL A O 1
ATOM 731 N N . ALA A 1 93 ? 10.685 -10.117 -1.278 1.00 88.31 93 ALA A N 1
ATOM 732 C CA . ALA A 1 93 ? 11.531 -11.273 -1.003 1.00 88.31 93 ALA A CA 1
ATOM 733 C C . ALA A 1 93 ? 12.443 -11.614 -2.189 1.00 88.31 93 ALA A C 1
ATOM 735 O O . ALA A 1 93 ? 13.590 -12.021 -1.994 1.00 88.31 93 ALA A O 1
ATOM 736 N N . GLN A 1 94 ? 11.942 -11.452 -3.416 1.00 86.94 94 GLN A N 1
ATOM 737 C CA . GLN A 1 94 ? 12.678 -11.720 -4.649 1.00 86.94 94 GLN A CA 1
ATOM 738 C C . GLN A 1 94 ? 12.456 -10.592 -5.668 1.00 86.94 94 GLN A C 1
ATOM 740 O O . GLN A 1 94 ? 11.692 -10.757 -6.623 1.00 86.94 94 GLN A O 1
ATOM 745 N N . PRO A 1 95 ? 13.147 -9.446 -5.510 1.00 84.31 95 PRO A N 1
ATOM 746 C CA . PRO A 1 95 ? 12.997 -8.328 -6.429 1.00 84.31 95 PRO A CA 1
ATOM 747 C C . PRO A 1 95 ? 13.349 -8.741 -7.866 1.00 84.31 95 PRO A C 1
ATOM 749 O O . PRO A 1 95 ? 14.451 -9.251 -8.115 1.00 84.31 95 PRO A O 1
ATOM 752 N N . PRO A 1 96 ? 12.448 -8.531 -8.841 1.00 85.69 96 PRO A N 1
ATOM 753 C CA . PRO A 1 96 ? 12.695 -8.908 -10.220 1.00 85.69 96 PRO A CA 1
ATOM 754 C C . PRO A 1 96 ? 13.866 -8.102 -10.780 1.00 85.69 96 PRO A C 1
ATOM 756 O O . PRO A 1 96 ? 13.991 -6.900 -10.546 1.00 85.69 96 PRO A O 1
ATOM 759 N N . ARG A 1 97 ? 14.714 -8.743 -11.594 1.00 84.19 97 ARG A N 1
ATOM 760 C CA . ARG A 1 97 ? 15.862 -8.066 -12.229 1.00 84.19 97 ARG A CA 1
ATOM 761 C C . ARG A 1 97 ? 15.447 -6.858 -13.065 1.00 84.19 97 ARG A C 1
ATOM 763 O O . ARG A 1 97 ? 16.190 -5.887 -13.139 1.00 84.19 97 ARG A O 1
ATOM 770 N N . SER A 1 98 ? 14.256 -6.902 -13.660 1.00 83.31 98 SER A N 1
ATOM 771 C CA . SER A 1 98 ? 13.688 -5.788 -14.419 1.00 83.31 98 SER A CA 1
ATOM 772 C C . SER A 1 98 ? 13.359 -4.568 -13.563 1.00 83.31 98 SER A C 1
ATOM 774 O O . SER A 1 98 ? 13.167 -3.508 -14.135 1.00 83.31 98 SER A O 1
ATOM 776 N N . ALA A 1 99 ? 13.328 -4.682 -12.234 1.00 82.81 99 ALA A N 1
ATOM 777 C CA . ALA A 1 99 ? 13.244 -3.544 -11.329 1.00 82.81 99 ALA A CA 1
ATOM 778 C C . ALA A 1 99 ? 14.631 -3.000 -10.946 1.00 82.81 99 ALA A C 1
ATOM 780 O O . ALA A 1 99 ? 14.714 -1.917 -10.404 1.00 82.81 99 ALA A O 1
ATOM 781 N N . MET A 1 100 ? 15.757 -3.663 -11.238 1.00 78.44 100 MET A N 1
ATOM 782 C CA . MET A 1 100 ? 17.079 -3.224 -10.740 1.00 78.44 100 MET A CA 1
ATOM 783 C C . MET A 1 100 ? 17.557 -1.868 -11.292 1.00 78.44 100 MET A C 1
ATOM 785 O O . MET A 1 100 ? 18.517 -1.299 -10.775 1.00 78.44 100 MET A O 1
ATOM 789 N N . TRP A 1 101 ? 16.888 -1.316 -12.309 1.00 80.62 101 TRP A N 1
ATOM 790 C CA . TRP A 1 101 ? 17.181 0.026 -12.817 1.00 80.62 101 TRP A CA 1
ATOM 791 C C . TRP A 1 101 ? 16.844 1.140 -11.812 1.00 80.62 101 TRP A C 1
ATOM 793 O O . TRP A 1 101 ? 17.408 2.224 -11.951 1.00 80.62 101 TRP A O 1
ATOM 803 N N . VAL A 1 102 ? 16.036 0.892 -10.760 1.00 72.19 102 VAL A N 1
ATOM 804 C CA . VAL A 1 102 ? 15.909 1.850 -9.631 1.00 72.19 102 VAL A CA 1
ATOM 805 C C . VAL A 1 102 ? 17.237 2.055 -8.879 1.00 72.19 102 VAL A C 1
ATOM 807 O O . VAL A 1 102 ? 17.353 2.943 -8.033 1.00 72.19 102 VAL A O 1
ATOM 810 N N . GLY A 1 103 ? 18.287 1.306 -9.233 1.00 71.31 103 GLY A N 1
ATOM 811 C CA . GLY A 1 103 ? 19.661 1.554 -8.823 1.00 71.31 103 GLY A CA 1
ATOM 812 C C . GLY A 1 103 ? 19.982 0.890 -7.491 1.00 71.31 103 GLY A C 1
ATOM 813 O O . GLY A 1 103 ? 19.812 -0.316 -7.323 1.00 71.31 103 GLY A O 1
ATOM 814 N N . ASN A 1 104 ? 20.503 1.667 -6.539 1.00 79.25 104 ASN A N 1
ATOM 815 C CA . ASN A 1 104 ? 20.850 1.153 -5.216 1.00 79.25 104 ASN A CA 1
ATOM 816 C C . ASN A 1 104 ? 19.571 0.812 -4.433 1.00 79.25 104 ASN A C 1
ATOM 818 O O . ASN A 1 104 ? 18.936 1.698 -3.859 1.00 79.25 104 ASN A O 1
ATOM 822 N N . PHE A 1 105 ? 19.233 -0.479 -4.395 1.00 76.56 105 PHE A N 1
ATOM 823 C CA . PHE A 1 105 ? 18.053 -1.010 -3.715 1.00 76.56 105 PHE A CA 1
ATOM 824 C C . PHE A 1 105 ? 17.966 -0.599 -2.239 1.00 76.56 105 PHE A C 1
ATOM 826 O O . PHE A 1 105 ? 16.894 -0.231 -1.776 1.00 76.56 105 PHE A O 1
ATOM 833 N N . GLU A 1 106 ? 19.083 -0.573 -1.507 1.00 80.44 106 GLU A N 1
ATOM 834 C CA . GLU A 1 106 ? 19.082 -0.156 -0.098 1.00 80.44 106 GLU A CA 1
ATOM 835 C C . GLU A 1 106 ? 18.765 1.334 0.060 1.00 80.44 106 GLU A C 1
ATOM 837 O O . GLU A 1 106 ? 18.025 1.734 0.961 1.00 80.44 106 GLU A O 1
ATOM 842 N N . LYS A 1 107 ? 19.266 2.172 -0.856 1.00 81.00 107 LYS A N 1
ATOM 843 C CA . LYS A 1 107 ? 18.892 3.591 -0.893 1.00 81.00 107 LYS A CA 1
ATOM 844 C C . LYS A 1 107 ? 17.405 3.752 -1.210 1.00 81.00 107 LYS A C 1
ATOM 846 O O . LYS A 1 107 ? 16.743 4.557 -0.562 1.00 81.00 107 LYS A O 1
ATOM 851 N N . PHE A 1 108 ? 16.896 2.992 -2.177 1.00 80.00 108 PHE A N 1
ATOM 852 C CA . PHE A 1 108 ? 15.484 3.006 -2.549 1.00 80.00 108 PHE A CA 1
ATOM 853 C C . PHE A 1 108 ? 14.595 2.598 -1.371 1.00 80.00 108 PHE A C 1
ATOM 855 O O . PHE A 1 108 ? 13.742 3.373 -0.948 1.00 80.00 108 PHE A O 1
ATOM 862 N N . ARG A 1 109 ? 14.896 1.452 -0.753 1.00 83.19 109 ARG A N 1
ATOM 863 C CA . ARG A 1 109 ? 14.229 0.940 0.446 1.00 83.19 109 ARG A CA 1
ATOM 864 C C . ARG A 1 109 ? 14.185 1.983 1.562 1.00 83.19 109 ARG A C 1
ATOM 866 O O . ARG A 1 109 ? 13.122 2.192 2.147 1.00 83.19 109 ARG A O 1
ATOM 873 N N . LYS A 1 110 ? 15.307 2.658 1.838 1.00 86.44 110 LYS A N 1
ATOM 874 C CA . LYS A 1 110 ? 15.368 3.729 2.841 1.00 86.44 110 LYS A CA 1
ATOM 875 C C . LYS A 1 110 ? 14.449 4.903 2.490 1.00 86.44 110 LYS A C 1
ATOM 877 O O . LYS A 1 110 ? 13.690 5.330 3.349 1.00 86.44 110 LYS A O 1
ATOM 882 N N . LEU A 1 111 ? 14.475 5.381 1.244 1.00 84.19 111 LEU A N 1
ATOM 883 C CA . LEU A 1 111 ? 13.608 6.480 0.799 1.00 84.19 111 LEU A CA 1
ATOM 884 C C . LEU A 1 111 ? 12.126 6.134 0.961 1.00 84.19 111 LEU A C 1
ATOM 886 O O . LEU A 1 111 ? 11.382 6.920 1.542 1.00 84.19 111 LEU A O 1
ATOM 890 N N . THR A 1 112 ? 11.714 4.938 0.526 1.00 87.25 112 THR A N 1
ATOM 891 C CA . THR A 1 112 ? 10.341 4.464 0.752 1.00 87.25 112 THR A CA 1
ATOM 892 C C . THR A 1 112 ? 10.004 4.385 2.238 1.00 87.25 112 THR A C 1
ATOM 894 O O . THR A 1 112 ? 8.914 4.787 2.613 1.00 87.25 112 THR A O 1
ATOM 897 N N . ARG A 1 113 ? 10.922 3.922 3.100 1.00 91.56 113 ARG A N 1
ATOM 898 C CA . ARG A 1 113 ? 10.694 3.848 4.554 1.00 91.56 113 ARG A CA 1
ATOM 899 C C . ARG A 1 113 ? 10.470 5.222 5.177 1.00 91.56 113 ARG A C 1
ATOM 901 O O . ARG A 1 113 ? 9.530 5.392 5.947 1.00 91.56 113 ARG A O 1
ATOM 908 N N . ASP A 1 114 ? 11.322 6.186 4.844 1.00 90.69 114 ASP A N 1
ATOM 909 C CA . ASP A 1 114 ? 11.231 7.542 5.384 1.00 90.69 114 ASP A CA 1
ATOM 910 C C . ASP A 1 114 ? 9.900 8.196 4.963 1.00 90.69 114 ASP A C 1
ATOM 912 O O . ASP A 1 114 ? 9.199 8.764 5.801 1.00 90.69 114 ASP A O 1
ATOM 916 N N . PHE A 1 115 ? 9.500 8.034 3.696 1.00 88.44 115 PHE A N 1
ATOM 917 C CA . PHE A 1 115 ? 8.221 8.533 3.179 1.00 88.44 115 PHE A CA 1
ATOM 918 C C . PHE A 1 115 ? 7.004 7.861 3.835 1.00 88.44 115 PHE A C 1
ATOM 920 O O . PHE A 1 115 ? 6.057 8.539 4.243 1.00 88.44 115 PHE A O 1
ATOM 927 N N . THR A 1 116 ? 7.018 6.532 3.980 1.00 90.81 116 THR A N 1
ATOM 928 C CA . THR A 1 116 ? 5.901 5.812 4.609 1.00 90.81 116 THR A CA 1
ATOM 929 C C . THR A 1 116 ? 5.769 6.149 6.084 1.00 90.81 116 THR A C 1
ATOM 931 O O . THR A 1 116 ? 4.651 6.289 6.566 1.00 90.81 116 THR A O 1
ATOM 934 N N . ASN A 1 117 ? 6.884 6.344 6.794 1.00 94.12 117 ASN A N 1
ATOM 935 C CA . ASN A 1 117 ? 6.852 6.764 8.192 1.00 94.12 117 ASN A CA 1
ATOM 936 C C . ASN A 1 117 ? 6.191 8.136 8.345 1.00 94.12 117 ASN A C 1
ATOM 938 O O . ASN A 1 117 ? 5.307 8.278 9.180 1.00 94.12 117 ASN A O 1
ATOM 942 N N . GLN A 1 118 ? 6.558 9.107 7.501 1.00 93.38 118 GLN A N 1
ATOM 943 C CA . GLN A 1 118 ? 5.928 10.433 7.499 1.00 93.38 118 GLN A CA 1
ATOM 944 C C . GLN A 1 118 ? 4.427 10.356 7.202 1.00 93.38 118 GLN A C 1
ATOM 946 O O . GLN A 1 118 ? 3.631 11.027 7.854 1.00 93.38 118 GLN A O 1
ATOM 951 N N . SER A 1 119 ? 4.040 9.510 6.245 1.00 91.12 119 SER A N 1
ATOM 952 C CA . SER A 1 119 ? 2.633 9.299 5.892 1.00 91.12 119 SER A CA 1
ATOM 953 C C . SER A 1 119 ? 1.844 8.710 7.064 1.00 91.12 119 SER A C 1
ATOM 955 O O . SER A 1 119 ? 0.763 9.195 7.385 1.00 91.12 119 SER A O 1
ATOM 957 N N . VAL A 1 120 ? 2.400 7.701 7.743 1.00 94.19 120 VAL A N 1
ATOM 958 C CA . VAL A 1 120 ? 1.784 7.100 8.933 1.00 94.19 120 VAL A CA 1
ATOM 959 C C . VAL A 1 120 ? 1.712 8.098 10.084 1.00 94.19 120 VAL A C 1
ATOM 961 O O . VAL A 1 120 ? 0.663 8.197 10.707 1.00 94.19 120 VAL A O 1
ATOM 964 N N . ASP A 1 121 ? 2.771 8.867 10.345 1.00 95.19 121 ASP A N 1
ATOM 965 C CA . ASP A 1 121 ? 2.767 9.883 11.404 1.00 95.19 121 ASP A CA 1
ATOM 966 C C . ASP A 1 121 ? 1.653 10.920 11.175 1.00 95.19 121 ASP A C 1
ATOM 968 O O . ASP A 1 121 ? 0.949 11.287 12.114 1.00 95.19 121 ASP A O 1
ATOM 972 N N . MET A 1 122 ? 1.434 11.345 9.925 1.00 93.81 122 MET A N 1
ATOM 973 C CA . MET A 1 122 ? 0.330 12.239 9.564 1.00 93.81 122 MET A CA 1
ATOM 974 C C . MET A 1 122 ? -1.044 11.580 9.765 1.00 93.81 122 MET A C 1
ATOM 976 O O . MET A 1 122 ? -1.943 12.199 10.328 1.00 93.81 122 MET A O 1
ATOM 980 N N . LEU A 1 123 ? -1.218 10.329 9.329 1.00 92.75 123 LEU A N 1
ATOM 981 C CA . LEU A 1 123 ? -2.477 9.592 9.496 1.00 92.75 123 LEU A CA 1
ATOM 982 C C . LEU A 1 123 ? -2.818 9.373 10.972 1.00 92.75 123 LEU A C 1
ATOM 984 O O . LEU A 1 123 ? -3.954 9.595 11.377 1.00 92.75 123 LEU A O 1
ATOM 988 N N . VAL A 1 124 ? -1.833 8.987 11.783 1.00 93.25 124 VAL A N 1
ATOM 989 C CA . VAL A 1 124 ? -1.992 8.819 13.232 1.00 93.25 124 VAL A CA 1
ATOM 990 C C . VAL A 1 124 ? -2.390 10.138 13.884 1.00 93.25 124 VAL A C 1
ATOM 992 O O . VAL A 1 124 ? -3.339 10.162 14.658 1.00 93.25 124 VAL A O 1
ATOM 995 N N . GLN A 1 125 ? -1.745 11.251 13.516 1.00 94.12 125 GLN A N 1
ATOM 996 C CA . GLN A 1 125 ? -2.153 12.570 14.005 1.00 94.12 125 GLN A CA 1
ATOM 997 C C . GLN A 1 125 ? -3.610 12.892 13.665 1.00 94.12 125 GLN A C 1
ATOM 999 O O . GLN A 1 125 ? -4.288 13.508 14.479 1.00 94.12 125 GLN A O 1
ATOM 1004 N N . ILE A 1 126 ? -4.106 12.500 12.492 1.00 90.56 126 ILE A N 1
ATOM 1005 C CA . ILE A 1 126 ? -5.514 12.706 12.131 1.00 90.56 126 ILE A CA 1
ATOM 1006 C C . ILE A 1 126 ? -6.422 11.823 12.996 1.00 90.56 126 ILE A C 1
ATOM 1008 O O . ILE A 1 126 ? -7.405 12.318 13.530 1.00 90.56 126 ILE A O 1
ATOM 1012 N N . ILE A 1 127 ? -6.083 10.546 13.169 1.00 89.62 127 ILE A N 1
ATOM 1013 C CA . ILE A 1 127 ? -6.907 9.571 13.902 1.00 89.62 127 ILE A CA 1
ATOM 1014 C C . ILE A 1 127 ? -6.964 9.867 15.404 1.00 89.62 127 ILE A C 1
ATOM 1016 O O . ILE A 1 127 ? -7.999 9.668 16.022 1.00 89.62 127 ILE A O 1
ATOM 1020 N N . GLU A 1 128 ? -5.865 10.315 16.010 1.00 90.25 128 GLU A N 1
ATOM 1021 C CA . GLU A 1 128 ? -5.798 10.549 17.459 1.00 90.25 128 GLU A CA 1
ATOM 1022 C C . GLU A 1 128 ? -6.336 11.928 17.882 1.00 90.25 128 GLU A C 1
ATOM 1024 O O . GLU A 1 128 ? -6.592 12.143 19.067 1.00 90.25 128 GLU A O 1
ATOM 1029 N N . ASN A 1 129 ? -6.495 12.874 16.946 1.00 85.69 129 ASN A N 1
ATOM 1030 C CA . ASN A 1 129 ? -6.954 14.241 17.235 1.00 85.69 129 ASN A CA 1
ATOM 1031 C C . ASN A 1 129 ? -8.385 14.547 16.749 1.00 85.69 129 ASN A C 1
ATOM 1033 O O . ASN A 1 129 ? -8.827 15.691 16.890 1.00 85.69 129 ASN A O 1
ATOM 1037 N N . TYR A 1 130 ? -9.097 13.559 16.204 1.00 60.88 130 TYR A N 1
ATOM 1038 C CA . TYR A 1 130 ? -10.514 13.626 15.821 1.00 60.88 130 TYR A CA 1
ATOM 1039 C C . TYR A 1 130 ? -11.301 12.498 16.487 1.00 60.88 130 TYR A C 1
ATOM 1041 O O . TYR A 1 130 ? -12.479 12.751 16.829 1.00 60.88 130 TYR A O 1
#